Protein AF-A0A2V9PXG2-F1 (afdb_monomer_lite)

Foldseek 3Di:
DLVQFAPVCNVLSVLLVVLQVQLVVLVVVLVVLVVVQVVLCVPLPPHDPPSVVSNVVSVVSNVVSCCSNVVSLLVSLVSVLVCLCVVRGLAPNVCSCLRLNNQVVCLVVLCPDDPPRSVVCNVCVSVVSVVSVVVSVCVRCVCVVPVVVVVPD

Structure (mmCIF, N/CA/C/O backbone):
data_AF-A0A2V9PXG2-F1
#
_entry.id   AF-A0A2V9PXG2-F1
#
loop_
_atom_site.group_PDB
_atom_site.id
_atom_site.type_symbol
_atom_site.label_atom_id
_atom_site.label_alt_id
_atom_site.label_comp_id
_atom_site.label_asym_id
_atom_site.label_entity_id
_atom_site.label_seq_id
_atom_site.pdbx_PDB_ins_code
_atom_site.Cartn_x
_atom_site.Cartn_y
_atom_site.Cartn_z
_atom_site.occupancy
_atom_site.B_iso_or_equiv
_atom_site.auth_seq_id
_atom_site.auth_comp_id
_atom_site.auth_asym_id
_atom_site.auth_atom_id
_atom_site.pdbx_PDB_model_num
ATOM 1 N N . MET A 1 1 ? -13.326 0.526 8.243 1.00 71.94 1 MET A N 1
ATOM 2 C CA . MET A 1 1 ? -12.041 0.846 8.910 1.00 71.94 1 MET A CA 1
ATOM 3 C C . MET A 1 1 ? -12.134 1.983 9.928 1.00 71.94 1 MET A C 1
ATOM 5 O O . MET A 1 1 ? -12.088 1.670 11.105 1.00 71.94 1 MET A O 1
ATOM 9 N N . TYR A 1 2 ? -12.270 3.268 9.560 1.00 80.56 2 TYR A N 1
ATOM 10 C CA . TYR A 1 2 ? -12.174 4.356 10.563 1.00 80.56 2 TYR A CA 1
ATOM 11 C C . TYR A 1 2 ? -13.271 4.308 11.640 1.00 80.56 2 TYR A C 1
ATOM 13 O O . TYR A 1 2 ? -13.003 4.585 12.802 1.00 80.56 2 TYR A O 1
ATOM 21 N N . ARG A 1 3 ? -14.491 3.890 11.270 1.00 85.69 3 ARG A N 1
ATOM 22 C CA . ARG A 1 3 ? -15.601 3.680 12.217 1.00 85.69 3 ARG A CA 1
ATOM 23 C C . ARG A 1 3 ? -15.338 2.557 13.221 1.00 85.69 3 ARG A C 1
ATOM 25 O O . ARG A 1 3 ? -15.965 2.535 14.268 1.00 85.69 3 ARG A O 1
ATOM 32 N N . ASN A 1 4 ? -14.397 1.662 12.913 1.00 88.06 4 ASN A N 1
ATOM 33 C CA . ASN A 1 4 ? -13.992 0.588 13.813 1.00 88.06 4 ASN A CA 1
ATOM 34 C C . ASN A 1 4 ? -12.937 1.055 14.835 1.00 88.06 4 ASN A C 1
ATOM 36 O O . ASN A 1 4 ? -12.496 0.255 15.652 1.00 88.06 4 ASN A O 1
ATOM 40 N N . VAL A 1 5 ? -12.512 2.324 14.811 1.00 91.19 5 VAL A N 1
ATOM 41 C CA . VAL A 1 5 ? -11.643 2.920 15.838 1.00 91.19 5 VAL A CA 1
ATOM 42 C C . VAL A 1 5 ? -12.510 3.431 16.988 1.00 91.19 5 VAL A C 1
ATOM 44 O O . VAL A 1 5 ? -13.555 4.040 16.758 1.00 91.19 5 VAL A O 1
ATOM 47 N N . ARG A 1 6 ? -12.083 3.201 18.236 1.00 90.62 6 ARG A N 1
ATOM 48 C CA . ARG A 1 6 ? -12.826 3.673 19.413 1.00 90.62 6 ARG A CA 1
ATOM 49 C C . ARG A 1 6 ? -12.935 5.210 19.410 1.00 90.62 6 ARG A C 1
ATOM 51 O O . ARG A 1 6 ? -11.971 5.871 19.014 1.00 90.62 6 ARG A O 1
ATOM 58 N N . PRO A 1 7 ? -14.035 5.801 19.920 1.00 89.69 7 PRO A N 1
ATOM 59 C CA . PRO A 1 7 ? -14.271 7.250 19.869 1.00 89.69 7 PRO A CA 1
ATOM 60 C C . PRO A 1 7 ? -13.128 8.107 20.430 1.00 89.69 7 PRO A C 1
ATOM 62 O O . PRO A 1 7 ? -12.791 9.137 19.851 1.00 89.69 7 PRO A O 1
ATOM 65 N N . SER A 1 8 ? -12.463 7.643 21.494 1.00 92.81 8 SER A N 1
ATOM 66 C CA . SER A 1 8 ? -11.320 8.325 22.122 1.00 92.81 8 SER A CA 1
ATOM 67 C C . SER A 1 8 ? -10.107 8.511 21.198 1.00 92.81 8 SER A C 1
ATOM 69 O O . SER A 1 8 ? -9.223 9.298 21.511 1.00 92.81 8 SER A O 1
ATOM 71 N N . TYR A 1 9 ? -10.047 7.802 20.064 1.00 93.19 9 TYR A N 1
ATOM 72 C CA . TYR A 1 9 ? -8.934 7.834 19.107 1.00 93.19 9 TYR A CA 1
ATOM 73 C C . TYR A 1 9 ? -9.385 8.256 17.701 1.00 93.19 9 TYR A C 1
ATOM 75 O O . TYR A 1 9 ? -8.725 7.946 16.708 1.00 93.19 9 TYR A O 1
ATOM 83 N N . ILE A 1 10 ? -10.504 8.981 17.590 1.00 92.12 10 ILE A N 1
ATOM 84 C CA . ILE A 1 10 ? -11.105 9.344 16.298 1.00 92.12 10 ILE A CA 1
ATOM 85 C C . ILE A 1 10 ? -10.178 10.175 15.400 1.00 92.12 10 ILE A C 1
ATOM 87 O O . ILE A 1 10 ? -10.233 10.032 14.181 1.00 92.12 10 ILE A O 1
ATOM 91 N N . VAL A 1 11 ? -9.293 10.998 15.974 1.00 95.44 11 VAL A N 1
ATOM 92 C CA . VAL A 1 11 ? -8.299 11.775 15.210 1.00 95.44 11 VAL A CA 1
ATOM 93 C C . VAL A 1 11 ? -7.341 10.839 14.469 1.00 95.44 11 VAL A C 1
ATOM 95 O O . VAL A 1 11 ? -7.141 11.000 13.267 1.00 95.44 11 VAL A O 1
ATOM 98 N N . LEU A 1 12 ? -6.839 9.799 15.144 1.00 95.69 12 LEU A N 1
ATOM 99 C CA . LEU A 1 12 ? -6.008 8.766 14.517 1.00 95.69 12 LEU A CA 1
ATOM 100 C C . LEU A 1 12 ? -6.801 7.979 13.466 1.00 95.69 12 LEU A C 1
ATOM 102 O O . LEU A 1 12 ? -6.279 7.684 12.396 1.00 95.69 12 LEU A O 1
ATOM 106 N N . GLY A 1 13 ? -8.081 7.698 13.728 1.00 94.00 13 GLY A N 1
ATOM 107 C CA . GLY A 1 13 ? -8.970 7.070 12.748 1.00 94.00 13 GLY A CA 1
ATOM 108 C C . GLY A 1 13 ? -9.166 7.907 11.477 1.00 94.00 13 GLY A C 1
ATOM 109 O O . GLY A 1 13 ? -9.159 7.356 10.377 1.00 94.00 13 GLY A O 1
ATOM 110 N N . ARG A 1 14 ? -9.300 9.233 11.606 1.00 95.25 14 ARG A N 1
ATOM 111 C CA . ARG A 1 14 ? -9.408 10.170 10.473 1.00 95.25 14 ARG A CA 1
ATOM 112 C C . ARG A 1 14 ? -8.099 10.289 9.700 1.00 95.25 14 ARG A C 1
ATOM 114 O O . ARG A 1 14 ? -8.133 10.256 8.475 1.00 95.25 14 ARG A O 1
ATOM 121 N N . LEU A 1 15 ? -6.966 10.368 10.398 1.00 96.69 15 LEU A N 1
ATOM 122 C CA . LEU A 1 15 ? -5.643 10.354 9.774 1.00 96.69 15 LEU A CA 1
ATOM 123 C C . LEU A 1 15 ? -5.438 9.072 8.958 1.00 96.69 15 LEU A C 1
ATOM 125 O O . LEU A 1 15 ? -5.097 9.138 7.782 1.00 96.69 15 LEU A O 1
ATOM 129 N N . MET A 1 16 ? -5.725 7.911 9.554 1.00 95.94 16 MET A N 1
ATOM 130 C CA . MET A 1 16 ? -5.665 6.615 8.872 1.00 95.94 16 MET A CA 1
ATOM 131 C C . MET A 1 16 ? -6.553 6.588 7.621 1.00 95.94 16 MET A C 1
ATOM 133 O O . MET A 1 16 ? -6.134 6.096 6.577 1.00 95.94 16 MET A O 1
ATOM 137 N N . PHE A 1 17 ? -7.773 7.131 7.707 1.00 95.19 17 PHE A N 1
ATOM 138 C CA . PHE A 1 17 ? -8.673 7.239 6.559 1.00 95.19 17 PHE A CA 1
ATOM 139 C C . PHE A 1 17 ? -8.094 8.121 5.449 1.00 95.19 17 PHE A C 1
ATOM 141 O O . PHE A 1 17 ? -8.093 7.701 4.297 1.00 95.19 17 PHE A O 1
ATOM 148 N N . ALA A 1 18 ? -7.579 9.305 5.789 1.00 96.75 18 ALA A N 1
ATOM 149 C CA . ALA A 1 18 ? -6.976 10.211 4.817 1.00 96.75 18 ALA A CA 1
ATOM 150 C C . ALA A 1 18 ? -5.776 9.561 4.111 1.00 96.75 18 ALA A C 1
ATOM 152 O O . ALA A 1 18 ? -5.690 9.605 2.888 1.00 96.75 18 ALA A O 1
ATOM 153 N N . LEU A 1 19 ? -4.900 8.883 4.856 1.00 96.88 19 LEU A N 1
ATOM 154 C CA . LEU A 1 19 ? -3.746 8.181 4.291 1.00 96.88 19 LEU A CA 1
ATOM 155 C C . LEU A 1 19 ? -4.160 7.046 3.338 1.00 96.88 19 LEU A C 1
ATOM 157 O O . LEU A 1 19 ? -3.617 6.941 2.240 1.00 96.88 19 LEU A O 1
ATOM 161 N N . PHE A 1 20 ? -5.159 6.233 3.706 1.00 95.25 20 PHE A N 1
ATOM 162 C CA . PHE A 1 20 ? -5.693 5.215 2.795 1.00 95.25 20 PHE A CA 1
ATOM 163 C C . PHE A 1 20 ? -6.418 5.818 1.584 1.00 95.25 20 PHE A C 1
ATOM 165 O O . PHE A 1 20 ? -6.372 5.236 0.504 1.00 95.25 20 PHE A O 1
ATOM 172 N N . ALA A 1 21 ? -7.059 6.979 1.723 1.00 95.12 21 ALA A N 1
ATOM 173 C CA . ALA A 1 21 ? -7.658 7.677 0.589 1.00 95.12 21 ALA A CA 1
ATOM 174 C C . ALA A 1 21 ? -6.583 8.154 -0.402 1.00 95.12 21 ALA A C 1
ATOM 176 O O . ALA A 1 21 ? -6.734 7.946 -1.604 1.00 95.12 21 ALA A O 1
ATOM 177 N N . VAL A 1 22 ? -5.468 8.706 0.093 1.00 95.19 22 VAL A N 1
ATOM 178 C CA . VAL A 1 22 ? -4.313 9.070 -0.746 1.00 95.19 22 VAL A CA 1
ATOM 179 C C . VAL A 1 22 ? -3.748 7.840 -1.459 1.00 95.19 22 VAL A C 1
ATOM 181 O O . VAL A 1 22 ? -3.521 7.905 -2.666 1.00 95.19 22 VAL A O 1
ATOM 184 N N . LEU A 1 23 ? -3.604 6.706 -0.758 1.00 94.62 23 LEU A N 1
ATOM 185 C CA . LEU A 1 23 ? -3.216 5.433 -1.378 1.00 94.62 23 LEU A CA 1
ATOM 186 C C . LEU A 1 23 ? -4.141 5.075 -2.548 1.00 94.62 23 LEU A C 1
ATOM 188 O O . LEU A 1 23 ? -3.644 4.711 -3.607 1.00 94.62 23 LEU A O 1
ATOM 192 N N . MET A 1 24 ? -5.462 5.174 -2.383 1.00 91.81 24 MET A N 1
ATOM 193 C CA . MET A 1 24 ? -6.409 4.813 -3.445 1.00 91.81 24 MET A CA 1
ATOM 194 C C . MET A 1 24 ? -6.312 5.752 -4.653 1.00 91.81 24 MET A C 1
ATOM 196 O O . MET A 1 24 ? -6.318 5.290 -5.794 1.00 91.81 24 MET A O 1
ATOM 200 N N . VAL A 1 25 ? -6.163 7.060 -4.420 1.00 93.06 25 VAL A N 1
ATOM 201 C CA . VAL A 1 25 ? -6.017 8.049 -5.499 1.00 93.06 25 VAL A CA 1
ATOM 202 C C . VAL A 1 25 ? -4.708 7.835 -6.259 1.00 93.06 25 VAL A C 1
ATOM 204 O O . VAL A 1 25 ? -4.732 7.651 -7.472 1.00 93.06 25 VAL A O 1
ATOM 207 N N . ALA A 1 26 ? -3.566 7.789 -5.574 1.00 91.69 26 ALA A N 1
ATOM 208 C CA . ALA A 1 26 ? -2.273 7.590 -6.230 1.00 91.69 26 A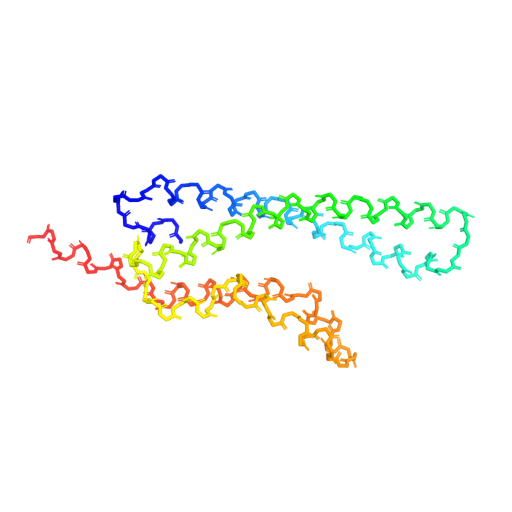LA A CA 1
ATOM 209 C C . ALA A 1 26 ? -2.125 6.174 -6.817 1.00 91.69 26 ALA A C 1
ATOM 211 O O . ALA A 1 26 ? -1.558 5.997 -7.894 1.00 91.69 26 ALA A O 1
ATOM 212 N N . GLY A 1 27 ? -2.704 5.164 -6.165 1.00 89.44 27 GLY A N 1
ATOM 213 C CA . GLY A 1 27 ? -2.759 3.791 -6.663 1.00 89.44 27 GLY A CA 1
ATOM 214 C C . GLY A 1 27 ? -3.504 3.676 -7.994 1.00 89.44 27 GLY A C 1
ATOM 215 O O . GLY A 1 27 ? -3.093 2.905 -8.860 1.00 89.44 27 GLY A O 1
ATOM 216 N N . SER A 1 28 ? -4.537 4.495 -8.220 1.00 89.62 28 SER A N 1
ATOM 217 C CA . SER A 1 28 ? -5.217 4.551 -9.520 1.00 89.62 28 SER A CA 1
ATOM 218 C C . SER A 1 28 ? -4.284 5.011 -10.650 1.00 89.62 28 SER A C 1
ATOM 220 O O . SER A 1 28 ? -4.320 4.442 -11.739 1.00 89.62 28 SER A O 1
ATOM 222 N N . ALA A 1 29 ? -3.366 5.946 -10.373 1.00 91.88 29 ALA A N 1
ATOM 223 C CA . ALA A 1 29 ? -2.349 6.379 -11.333 1.00 91.88 29 ALA A CA 1
ATOM 224 C C . ALA A 1 29 ? -1.328 5.267 -11.640 1.00 91.88 29 ALA A C 1
ATOM 226 O O . ALA A 1 29 ? -0.885 5.117 -12.775 1.00 91.88 29 ALA A O 1
ATOM 227 N N . VAL A 1 30 ? -0.983 4.427 -10.659 1.00 91.12 30 VAL A N 1
ATOM 228 C CA . VAL A 1 30 ? -0.148 3.235 -10.906 1.00 91.12 30 VAL A CA 1
ATOM 229 C C . VAL A 1 30 ? -0.857 2.261 -11.852 1.00 91.12 30 VAL A C 1
ATOM 231 O O . VAL A 1 30 ? -0.236 1.711 -12.762 1.00 91.12 30 VAL A O 1
ATOM 234 N N . HIS A 1 31 ? -2.167 2.073 -11.678 1.00 90.06 31 HIS A N 1
ATOM 235 C CA . HIS A 1 31 ? -2.966 1.213 -12.549 1.00 90.06 31 HIS A CA 1
ATOM 236 C C . HIS A 1 31 ? -3.071 1.736 -13.987 1.00 90.06 31 HIS A C 1
ATOM 238 O O . HIS A 1 31 ? -3.047 0.930 -14.916 1.00 90.06 31 HIS A O 1
ATOM 244 N N . THR A 1 32 ? -3.127 3.052 -14.201 1.00 90.06 32 THR A N 1
ATOM 245 C CA . THR A 1 32 ? -3.106 3.618 -15.561 1.00 90.06 32 THR A CA 1
ATOM 246 C C . THR A 1 32 ? -1.725 3.498 -16.212 1.00 90.06 32 THR A C 1
ATOM 248 O O . THR A 1 32 ? -1.627 3.179 -17.397 1.00 90.06 32 THR A O 1
ATOM 251 N N . LEU A 1 33 ? -0.646 3.668 -15.440 1.00 91.38 33 LEU A N 1
ATOM 252 C CA . LEU A 1 33 ? 0.737 3.531 -15.920 1.00 91.38 33 LEU A CA 1
ATOM 253 C C . LEU A 1 33 ? 1.147 2.080 -16.222 1.00 91.38 33 LEU A C 1
ATOM 255 O O . LEU A 1 33 ? 2.126 1.857 -16.936 1.00 91.38 33 LEU A O 1
ATOM 259 N N . TRP A 1 34 ? 0.411 1.089 -15.710 1.00 88.62 34 TRP A N 1
ATOM 260 C CA . TRP A 1 34 ? 0.727 -0.338 -15.845 1.00 88.62 34 TRP A CA 1
ATOM 261 C C . TRP A 1 34 ? 0.859 -0.779 -17.303 1.00 88.62 34 TRP A C 1
ATOM 263 O O . TRP A 1 34 ? 1.857 -1.396 -17.678 1.00 88.62 34 TRP A O 1
ATOM 273 N N . THR A 1 35 ? -0.100 -0.400 -18.150 1.00 90.62 35 THR A N 1
ATOM 274 C CA . THR A 1 35 ? -0.086 -0.749 -19.577 1.00 90.62 35 THR A CA 1
ATOM 275 C C . THR A 1 35 ? 1.072 -0.076 -20.306 1.00 90.62 35 THR A C 1
ATOM 277 O O . THR A 1 35 ? 1.795 -0.740 -21.048 1.00 90.62 35 THR A O 1
ATOM 280 N N . ALA A 1 36 ? 1.298 1.220 -20.060 1.00 91.75 36 ALA A N 1
ATOM 281 C CA . ALA A 1 36 ? 2.400 1.962 -20.671 1.00 91.75 36 ALA A CA 1
ATOM 282 C C . ALA A 1 36 ? 3.759 1.340 -20.313 1.00 91.75 36 ALA A C 1
ATOM 284 O O . ALA A 1 36 ? 4.598 1.122 -21.185 1.00 91.75 36 ALA A O 1
ATOM 285 N N . ARG A 1 37 ? 3.943 0.961 -19.043 1.00 91.56 37 ARG A N 1
ATOM 286 C CA . ARG A 1 37 ? 5.142 0.265 -18.567 1.00 91.56 37 ARG A CA 1
ATOM 287 C C . ARG A 1 37 ? 5.311 -1.116 -19.189 1.00 91.56 37 ARG A C 1
ATOM 289 O O . ARG A 1 37 ? 6.412 -1.442 -19.624 1.00 91.56 37 ARG A O 1
ATOM 296 N N . GLY A 1 38 ? 4.244 -1.908 -19.261 1.00 91.06 38 GLY A N 1
ATOM 297 C CA . GLY A 1 38 ? 4.279 -3.233 -19.879 1.00 91.06 38 GLY A CA 1
ATOM 298 C C . GLY A 1 38 ? 4.666 -3.180 -21.358 1.00 91.06 38 GLY A C 1
ATOM 299 O O . GLY A 1 38 ? 5.524 -3.944 -21.796 1.00 91.06 38 GLY A O 1
ATOM 300 N N . LEU A 1 39 ? 4.089 -2.242 -22.116 1.00 93.25 39 LEU A N 1
ATOM 301 C CA . LEU A 1 39 ? 4.413 -2.040 -23.530 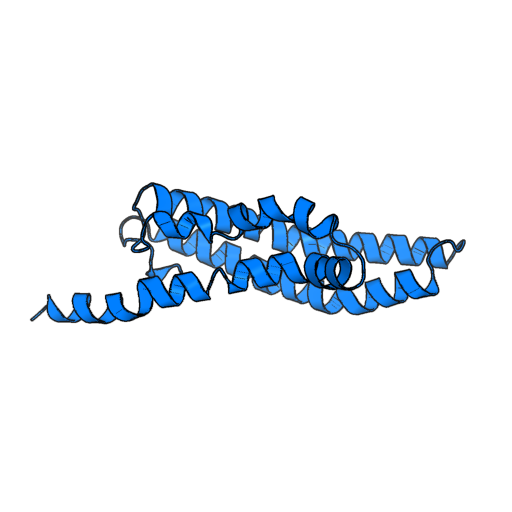1.00 93.25 39 LEU A CA 1
ATOM 302 C C . LEU A 1 39 ? 5.847 -1.533 -23.716 1.00 93.25 39 LEU A C 1
ATOM 304 O O . LEU A 1 39 ? 6.574 -2.087 -24.538 1.00 93.25 39 LEU A O 1
ATOM 308 N N . ALA A 1 40 ? 6.281 -0.547 -22.925 1.00 94.56 40 ALA A N 1
ATOM 309 C CA . ALA A 1 40 ? 7.648 -0.038 -22.996 1.00 94.56 40 ALA A CA 1
ATOM 310 C C . ALA A 1 40 ? 8.669 -1.154 -22.723 1.00 94.56 40 ALA A C 1
ATOM 312 O O . ALA A 1 40 ? 9.599 -1.339 -23.498 1.00 94.56 40 ALA A O 1
ATOM 313 N N . ILE A 1 41 ? 8.467 -1.979 -21.690 1.00 92.75 41 ILE A N 1
ATOM 314 C CA . ILE A 1 41 ? 9.352 -3.124 -21.422 1.00 92.75 41 ILE A CA 1
ATOM 315 C C . ILE A 1 41 ? 9.314 -4.125 -22.583 1.00 92.75 41 ILE A C 1
ATOM 317 O O . ILE A 1 41 ? 10.363 -4.551 -23.054 1.00 92.75 41 ILE A O 1
ATOM 321 N N . LYS A 1 42 ? 8.128 -4.481 -23.086 1.00 93.75 42 LYS A N 1
ATOM 322 C CA . LYS A 1 42 ? 7.988 -5.472 -24.162 1.00 93.75 42 LYS A CA 1
ATOM 323 C C . LYS A 1 42 ? 8.726 -5.074 -25.444 1.00 93.75 42 LYS A C 1
ATOM 325 O O . LYS A 1 42 ? 9.295 -5.945 -26.095 1.00 93.75 42 LYS A O 1
ATOM 330 N N . TYR A 1 43 ? 8.679 -3.797 -25.820 1.00 94.62 43 TYR A N 1
ATOM 331 C CA . TYR A 1 43 ? 9.176 -3.335 -27.119 1.00 94.62 43 TYR A CA 1
ATOM 332 C C . TYR A 1 43 ? 10.529 -2.627 -27.067 1.00 94.62 43 TYR A C 1
ATOM 334 O O . TYR A 1 43 ? 11.176 -2.549 -28.103 1.00 94.62 43 TYR A O 1
ATOM 342 N N . CYS A 1 44 ? 10.967 -2.131 -25.908 1.00 94.94 44 CYS A N 1
ATOM 343 C CA . CYS A 1 44 ? 12.162 -1.287 -25.794 1.00 94.94 44 CYS A CA 1
ATOM 344 C C . CYS A 1 44 ? 13.279 -1.913 -24.943 1.00 94.94 44 CYS A C 1
ATOM 346 O O . CYS A 1 44 ? 14.378 -1.362 -24.884 1.00 94.94 44 CYS A O 1
ATOM 348 N N . TYR A 1 45 ? 13.032 -3.041 -24.265 1.00 93.44 45 TYR A N 1
ATOM 349 C CA . TYR A 1 45 ? 14.034 -3.660 -23.392 1.00 93.44 45 TYR A CA 1
ATOM 350 C C . TYR A 1 4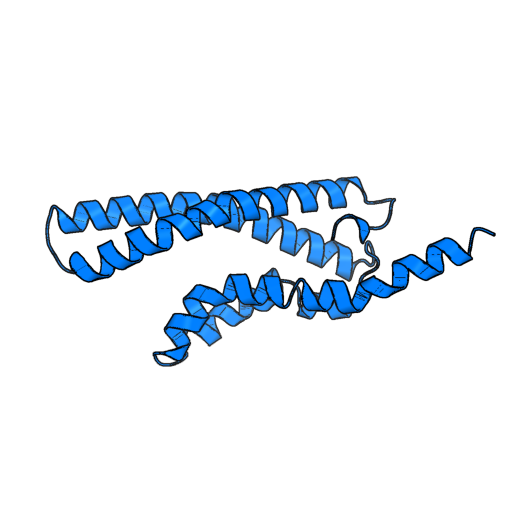5 ? 15.282 -4.104 -24.168 1.00 93.44 45 TYR A C 1
ATOM 352 O O . TYR A 1 45 ? 15.185 -4.781 -25.189 1.00 93.44 45 TYR A O 1
ATOM 360 N N . GLY A 1 46 ? 16.459 -3.719 -23.665 1.00 93.12 46 GLY A N 1
ATOM 361 C CA . GLY A 1 46 ? 17.757 -4.050 -24.264 1.00 93.12 46 GLY A CA 1
ATOM 362 C C . GLY A 1 46 ? 18.125 -3.244 -25.515 1.00 93.12 46 GLY A C 1
ATOM 363 O O . GLY A 1 46 ? 19.167 -3.508 -26.107 1.00 93.12 46 GLY A O 1
ATOM 364 N N . GLN A 1 47 ? 17.304 -2.272 -25.922 1.00 94.06 47 GLN A N 1
ATOM 365 C CA . GLN A 1 47 ? 17.580 -1.415 -27.076 1.00 94.06 47 GLN A CA 1
ATOM 366 C C . GLN A 1 47 ? 18.264 -0.102 -26.668 1.00 94.06 47 GLN A C 1
ATOM 368 O O . GLN A 1 47 ? 18.131 0.360 -25.534 1.00 94.06 47 GLN A O 1
ATOM 373 N N . SER A 1 48 ? 18.995 0.507 -27.606 1.00 94.06 48 SER A N 1
ATOM 374 C CA . SER A 1 48 ? 19.647 1.813 -27.441 1.00 94.06 48 SER A CA 1
ATOM 375 C C . SER A 1 48 ? 18.648 2.978 -27.539 1.00 94.06 48 SER A C 1
ATOM 377 O O . SER A 1 48 ? 17.439 2.780 -27.679 1.00 94.06 48 SER A O 1
ATOM 379 N N . ALA A 1 49 ? 19.130 4.219 -27.437 1.00 91.31 49 ALA A N 1
ATO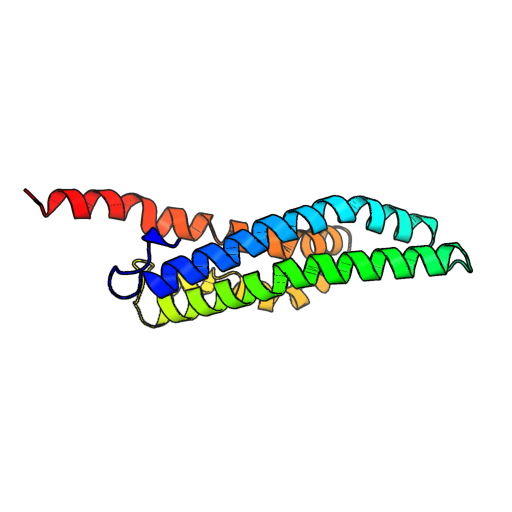M 380 C CA . ALA A 1 49 ? 18.293 5.405 -27.617 1.00 91.31 49 ALA A CA 1
ATOM 381 C C . ALA A 1 49 ? 17.546 5.371 -28.973 1.00 91.31 49 ALA A C 1
ATOM 383 O O . ALA A 1 49 ? 18.136 4.953 -29.976 1.00 91.31 49 ALA A O 1
ATOM 384 N N . PRO A 1 50 ? 16.259 5.777 -29.024 1.00 91.94 50 PRO A N 1
ATOM 385 C CA . PRO A 1 50 ? 15.487 6.463 -27.972 1.00 91.94 50 PRO A CA 1
ATOM 386 C C . PRO A 1 50 ? 14.747 5.523 -26.996 1.00 91.94 50 PRO A C 1
ATOM 388 O O . PRO A 1 50 ? 14.060 5.976 -26.082 1.00 91.94 50 PRO A O 1
ATOM 391 N N . CYS A 1 51 ? 14.855 4.204 -27.180 1.00 95.00 51 CYS A N 1
ATOM 392 C CA . CYS A 1 51 ? 14.146 3.211 -26.368 1.00 95.00 51 CYS A CA 1
ATOM 393 C C . CYS A 1 51 ? 14.605 3.207 -24.901 1.00 95.00 51 CYS A C 1
ATOM 395 O O . CYS A 1 51 ? 13.776 3.077 -23.997 1.00 95.00 51 CYS A O 1
ATOM 397 N N . ALA A 1 52 ? 15.907 3.386 -24.665 1.00 94.38 52 ALA A N 1
ATOM 398 C CA . ALA A 1 52 ? 16.466 3.507 -23.320 1.00 94.38 52 ALA A CA 1
ATOM 399 C C . ALA A 1 52 ? 15.887 4.717 -22.557 1.00 94.38 52 ALA A C 1
ATOM 401 O O . ALA A 1 52 ? 15.450 4.564 -21.414 1.00 94.38 52 ALA A O 1
ATOM 402 N N . ASP A 1 53 ? 15.787 5.875 -23.217 1.00 95.75 53 ASP A N 1
ATOM 403 C CA . ASP A 1 53 ? 15.268 7.115 -22.623 1.00 95.75 53 ASP A CA 1
ATOM 404 C C . ASP A 1 53 ? 13.778 6.989 -22.269 1.00 95.75 53 ASP A C 1
ATOM 406 O O . ASP A 1 53 ? 13.331 7.414 -21.201 1.00 95.75 53 ASP A O 1
ATOM 410 N N . LEU A 1 54 ? 12.994 6.334 -23.137 1.00 94.94 54 LEU A N 1
ATOM 411 C CA . LEU A 1 54 ? 11.585 6.038 -22.870 1.00 94.94 54 LEU A CA 1
ATOM 412 C C . LEU A 1 54 ? 11.420 5.141 -21.634 1.00 94.94 54 LEU A C 1
ATOM 414 O O . LEU A 1 54 ? 10.568 5.409 -20.784 1.00 94.94 54 LEU A O 1
ATOM 418 N N . LEU A 1 55 ? 12.225 4.080 -21.518 1.00 95.88 55 LEU A N 1
ATOM 419 C CA . LEU A 1 55 ? 12.193 3.185 -20.359 1.00 95.88 55 LEU A CA 1
ATOM 420 C C . LEU A 1 55 ? 12.537 3.917 -19.060 1.00 95.88 55 LEU A C 1
ATOM 422 O O . LEU A 1 55 ? 11.892 3.673 -18.035 1.00 95.88 55 LEU A O 1
ATOM 426 N N . GLU A 1 56 ? 13.518 4.816 -19.098 1.00 95.25 56 GLU A N 1
ATOM 427 C CA . GLU A 1 56 ? 13.887 5.640 -17.950 1.00 95.25 56 GLU A CA 1
ATOM 428 C C . GLU A 1 56 ? 12.751 6.583 -17.543 1.00 95.25 56 GLU A C 1
ATOM 430 O O . GLU A 1 56 ? 12.351 6.595 -16.373 1.00 95.25 56 GLU A O 1
ATOM 435 N N . ALA A 1 57 ? 12.161 7.303 -18.501 1.00 95.12 57 ALA A N 1
ATOM 436 C CA . ALA A 1 57 ? 11.041 8.201 -18.242 1.00 95.12 57 ALA A CA 1
ATOM 437 C C . ALA A 1 57 ? 9.848 7.451 -17.628 1.00 95.12 57 ALA A C 1
ATOM 439 O O . ALA A 1 57 ? 9.323 7.847 -16.584 1.00 95.12 57 ALA A O 1
ATOM 440 N N . VAL A 1 58 ? 9.453 6.318 -18.217 1.00 95.38 58 VAL A N 1
ATOM 441 C CA . VAL A 1 58 ? 8.347 5.490 -17.714 1.00 95.38 58 VAL A CA 1
ATOM 442 C C . VAL A 1 58 ? 8.641 4.955 -16.311 1.00 95.38 58 VAL A C 1
ATOM 444 O O . VAL A 1 58 ? 7.760 4.973 -15.449 1.00 95.38 58 VAL A O 1
ATOM 447 N N . LYS A 1 59 ? 9.878 4.519 -16.040 1.00 93.81 59 LYS A N 1
ATOM 448 C CA . LYS A 1 59 ? 10.305 4.084 -14.702 1.00 93.81 59 LYS A CA 1
ATOM 449 C C . LYS A 1 59 ? 10.236 5.228 -13.687 1.00 93.81 59 LYS A C 1
ATOM 451 O O . LYS A 1 59 ? 9.814 4.998 -12.555 1.00 93.81 59 LYS A O 1
ATOM 456 N N . SER A 1 60 ? 10.615 6.443 -14.078 1.00 95.25 60 SER A N 1
ATOM 457 C CA . SER A 1 60 ? 10.553 7.630 -13.221 1.00 95.25 60 SER A CA 1
ATOM 458 C C . SER A 1 60 ? 9.110 7.974 -12.828 1.00 95.25 60 SER A C 1
ATOM 460 O O . SER A 1 60 ? 8.792 8.022 -11.637 1.00 95.25 60 SER A O 1
ATOM 462 N N . TYR A 1 61 ? 8.202 8.092 -13.807 1.00 93.44 61 TYR A N 1
ATOM 463 C CA . TYR A 1 61 ? 6.776 8.338 -13.549 1.00 93.44 61 TYR A CA 1
ATOM 464 C C . TYR A 1 61 ? 6.137 7.234 -12.708 1.00 93.44 61 TYR A C 1
ATOM 466 O O . TYR A 1 61 ? 5.377 7.517 -11.779 1.00 93.44 61 TYR A O 1
ATOM 474 N N . TRP A 1 62 ? 6.481 5.976 -12.996 1.00 93.31 62 TRP A N 1
ATOM 475 C CA . TRP A 1 62 ? 6.042 4.837 -12.200 1.00 93.31 62 TRP A CA 1
ATOM 476 C C . TRP A 1 62 ? 6.463 4.973 -10.738 1.00 93.31 62 TRP A C 1
ATOM 478 O O . TRP A 1 62 ? 5.625 4.850 -9.849 1.00 93.31 62 TRP A O 1
ATOM 488 N N . ASN A 1 63 ? 7.745 5.238 -10.478 1.00 93.75 63 ASN A N 1
ATOM 489 C CA . ASN A 1 63 ? 8.270 5.356 -9.120 1.00 93.75 63 ASN A CA 1
ATOM 490 C C . ASN A 1 63 ? 7.620 6.510 -8.358 1.00 93.75 63 ASN A C 1
ATOM 492 O O . ASN A 1 63 ? 7.308 6.356 -7.180 1.00 93.75 63 ASN A O 1
ATOM 496 N N . LEU A 1 64 ? 7.378 7.642 -9.022 1.00 94.25 64 LEU A N 1
ATOM 497 C CA . LEU A 1 64 ? 6.677 8.770 -8.418 1.00 94.25 64 LEU A CA 1
ATOM 498 C C . LEU A 1 64 ? 5.253 8.380 -7.996 1.00 94.25 64 LEU A C 1
ATOM 500 O O . LEU A 1 64 ? 4.904 8.523 -6.824 1.00 94.25 64 LEU A O 1
ATOM 504 N N . ALA A 1 65 ? 4.451 7.851 -8.925 1.00 93.00 65 ALA A N 1
ATOM 505 C CA . ALA A 1 65 ? 3.076 7.435 -8.645 1.00 93.00 65 ALA A CA 1
ATOM 506 C C . ALA A 1 65 ? 3.023 6.342 -7.567 1.00 93.00 65 ALA A C 1
ATOM 508 O O . ALA A 1 65 ? 2.219 6.412 -6.636 1.00 93.00 65 ALA A O 1
ATOM 509 N N . TYR A 1 66 ? 3.929 5.364 -7.656 1.00 92.19 66 TYR A N 1
ATOM 510 C CA . TYR A 1 66 ? 4.046 4.287 -6.685 1.00 92.19 66 TYR A CA 1
ATOM 511 C C . TYR A 1 66 ? 4.379 4.821 -5.295 1.00 92.19 66 TYR A C 1
ATOM 513 O O . TYR A 1 66 ? 3.678 4.489 -4.347 1.00 92.19 66 TYR A O 1
ATOM 521 N N . ASN A 1 67 ? 5.386 5.686 -5.151 1.00 94.00 67 ASN A N 1
ATOM 522 C CA . ASN A 1 67 ? 5.788 6.217 -3.847 1.00 94.00 67 ASN A CA 1
ATOM 523 C C . ASN A 1 67 ? 4.714 7.122 -3.230 1.00 94.00 67 ASN A C 1
ATOM 525 O O . ASN A 1 67 ? 4.482 7.044 -2.023 1.00 94.00 67 ASN A O 1
ATOM 529 N N . LEU A 1 68 ? 4.015 7.920 -4.047 1.00 94.31 68 LEU A N 1
ATOM 530 C CA . LEU A 1 68 ? 2.893 8.751 -3.595 1.00 94.31 68 LEU A CA 1
ATOM 531 C C . LEU A 1 68 ? 1.734 7.926 -3.020 1.00 94.31 68 LEU A C 1
ATOM 533 O O . LEU A 1 68 ? 1.046 8.404 -2.123 1.00 94.31 68 LEU A O 1
ATOM 537 N N . GLY A 1 69 ? 1.518 6.698 -3.501 1.00 93.50 69 GLY A N 1
ATOM 538 C CA . GLY A 1 69 ? 0.513 5.791 -2.942 1.00 93.50 69 GLY A CA 1
ATOM 539 C C . GLY A 1 69 ? 1.050 4.919 -1.810 1.00 93.50 69 GLY A C 1
ATOM 540 O O . GLY A 1 69 ? 0.454 4.839 -0.734 1.00 93.50 69 GLY A O 1
ATOM 541 N N . ALA A 1 70 ? 2.190 4.273 -2.042 1.00 92.06 70 ALA A N 1
ATOM 542 C CA . ALA A 1 70 ? 2.768 3.279 -1.152 1.00 92.06 70 ALA A CA 1
ATOM 543 C C . ALA A 1 70 ? 3.160 3.877 0.201 1.00 92.06 70 ALA A C 1
ATOM 545 O O . ALA A 1 70 ? 2.842 3.280 1.225 1.00 92.06 70 ALA A O 1
ATOM 546 N N . VAL A 1 71 ? 3.795 5.056 0.236 1.00 94.69 71 VAL A N 1
ATOM 547 C CA . VAL A 1 71 ? 4.242 5.664 1.502 1.00 94.69 71 VAL A CA 1
ATOM 548 C C . VAL A 1 71 ? 3.054 5.951 2.436 1.00 94.69 71 VAL A C 1
ATOM 550 O O . VAL A 1 71 ? 3.051 5.423 3.552 1.00 94.69 71 VAL A O 1
ATOM 553 N N . PRO A 1 72 ? 1.996 6.678 2.018 1.00 95.62 72 PRO A N 1
ATOM 554 C CA . PRO A 1 72 ? 0.789 6.834 2.832 1.00 95.62 72 PRO A CA 1
ATOM 555 C C . PRO A 1 72 ? 0.116 5.505 3.177 1.00 95.62 72 PRO A C 1
ATOM 557 O O . PRO A 1 72 ? -0.330 5.323 4.309 1.00 95.62 72 PRO A O 1
ATOM 560 N N . GLY A 1 73 ? 0.075 4.560 2.233 1.00 95.00 73 GLY A N 1
ATOM 561 C CA . GLY A 1 73 ? -0.511 3.238 2.445 1.00 95.00 73 GLY A CA 1
ATOM 562 C C . GLY A 1 73 ? 0.176 2.445 3.558 1.00 95.00 73 GLY A C 1
ATOM 563 O O . GLY A 1 73 ? -0.502 1.928 4.448 1.00 95.00 73 GLY A O 1
ATOM 564 N N . TYR A 1 74 ? 1.510 2.394 3.560 1.00 94.62 74 TYR A N 1
ATOM 565 C CA . TYR A 1 74 ? 2.290 1.737 4.611 1.00 94.62 74 TYR A CA 1
ATOM 566 C C . TYR A 1 74 ? 2.105 2.423 5.961 1.00 94.62 74 TYR A C 1
ATOM 568 O O . TYR A 1 74 ? 1.867 1.745 6.960 1.00 94.62 74 TYR A O 1
ATOM 576 N N . LEU A 1 75 ? 2.140 3.758 5.999 1.00 96.75 75 LEU A N 1
ATOM 577 C CA . LEU A 1 75 ? 1.892 4.516 7.227 1.00 96.75 75 LEU A CA 1
ATOM 578 C C . LEU A 1 75 ? 0.498 4.221 7.798 1.00 96.75 75 LEU A C 1
ATOM 580 O O . LEU A 1 75 ? 0.360 3.980 8.997 1.00 96.75 75 LEU A O 1
ATOM 584 N N . ALA A 1 76 ? -0.530 4.172 6.947 1.00 96.31 76 ALA A N 1
ATOM 585 C CA . ALA A 1 76 ? -1.888 3.829 7.354 1.00 96.31 76 ALA A CA 1
ATOM 586 C C . ALA A 1 76 ? -1.995 2.386 7.871 1.00 96.31 76 ALA A C 1
ATOM 588 O O . ALA A 1 76 ? -2.648 2.141 8.886 1.00 96.31 76 ALA A O 1
ATOM 589 N N . ALA A 1 77 ? -1.336 1.435 7.204 1.00 96.06 77 ALA A N 1
ATOM 590 C CA . ALA A 1 77 ? -1.330 0.028 7.591 1.00 96.06 77 ALA A CA 1
ATOM 591 C C . ALA A 1 77 ? -0.610 -0.204 8.931 1.00 96.06 77 ALA A C 1
ATOM 593 O O . ALA A 1 77 ? -1.129 -0.932 9.780 1.00 96.06 77 ALA A O 1
ATOM 594 N N . LEU A 1 78 ? 0.523 0.465 9.166 1.00 96.81 78 LEU A N 1
ATOM 595 C CA . LEU A 1 78 ? 1.245 0.438 10.443 1.00 96.81 78 LEU A CA 1
ATOM 596 C C . LEU A 1 78 ? 0.451 1.114 11.566 1.00 96.81 78 LEU A C 1
ATOM 598 O O . LEU A 1 78 ? 0.371 0.583 12.675 1.00 96.81 78 LEU A O 1
A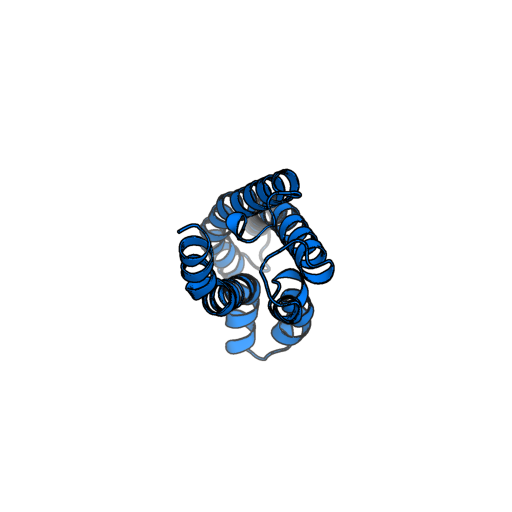TOM 602 N N . LEU A 1 79 ? -0.196 2.247 11.280 1.00 97.06 79 LEU A N 1
ATOM 603 C CA . LEU A 1 79 ? -1.085 2.907 12.235 1.00 97.06 79 LEU A CA 1
ATOM 604 C C . LEU A 1 79 ? -2.248 1.986 12.626 1.00 97.06 79 LEU A C 1
ATOM 606 O O . LEU A 1 79 ? -2.526 1.811 13.813 1.00 97.06 79 LEU A O 1
ATOM 610 N N . LEU A 1 80 ? -2.892 1.347 11.646 1.00 96.50 80 LEU A N 1
ATOM 611 C CA . LEU A 1 80 ? -3.939 0.359 11.889 1.00 96.50 80 LEU A CA 1
ATOM 612 C C . LEU A 1 80 ? -3.423 -0.813 12.732 1.00 96.50 80 LEU A C 1
ATOM 614 O O . LEU A 1 80 ? -4.086 -1.202 13.690 1.00 96.50 80 LEU A O 1
ATOM 618 N N . LEU A 1 81 ? -2.245 -1.352 12.403 1.00 96.62 81 LEU A N 1
ATOM 619 C CA . LEU A 1 81 ? -1.612 -2.447 13.138 1.00 96.62 81 LEU A CA 1
ATOM 620 C C . LEU A 1 81 ? -1.464 -2.093 14.623 1.00 96.62 81 LEU A C 1
ATOM 622 O O . LEU A 1 81 ? -1.941 -2.835 15.483 1.00 96.62 81 LEU A O 1
ATOM 626 N N . GLY A 1 82 ? -0.884 -0.927 14.923 1.00 96.50 82 GLY A N 1
ATOM 627 C CA . GLY A 1 82 ? -0.739 -0.437 16.292 1.00 96.50 82 GLY A CA 1
ATOM 628 C C . GLY A 1 82 ? -2.088 -0.263 16.994 1.00 96.50 82 GLY A C 1
ATOM 629 O O . GLY A 1 82 ? -2.277 -0.746 18.112 1.00 96.50 82 GLY A O 1
ATOM 630 N N . LEU A 1 83 ? -3.066 0.362 16.331 1.00 96.19 83 LEU A N 1
ATOM 631 C CA . LEU A 1 83 ? -4.402 0.554 16.902 1.00 96.19 83 LEU A CA 1
ATOM 632 C C . LEU A 1 83 ? -5.083 -0.782 17.254 1.00 96.19 83 LEU A C 1
ATOM 634 O O . LEU A 1 83 ? -5.758 -0.866 18.283 1.00 96.19 83 LEU A O 1
ATOM 638 N N . VAL A 1 84 ? -4.913 -1.829 16.442 1.00 96.38 84 VAL A N 1
ATOM 639 C CA . VAL A 1 84 ? -5.468 -3.162 16.726 1.00 96.38 84 VAL A CA 1
ATOM 640 C C . VAL A 1 84 ? -4.734 -3.835 17.889 1.00 96.38 84 VAL A C 1
ATOM 642 O O . VAL A 1 84 ? -5.390 -4.282 18.832 1.00 96.38 84 VAL A O 1
ATOM 645 N N . LEU A 1 85 ? -3.396 -3.857 17.883 1.00 96.69 85 LEU A N 1
ATOM 646 C CA . LEU A 1 85 ? -2.592 -4.485 18.943 1.00 96.69 85 LEU A CA 1
ATOM 647 C C . LEU A 1 85 ? -2.903 -3.898 20.326 1.00 96.69 85 LEU A C 1
ATOM 649 O O . LEU A 1 85 ? -3.148 -4.635 21.284 1.00 96.69 85 LEU A O 1
ATOM 653 N N . PHE A 1 86 ? -3.001 -2.570 20.414 1.00 96.19 86 PHE A N 1
ATOM 654 C CA . PHE A 1 86 ? -3.309 -1.866 21.661 1.00 96.19 86 PHE A CA 1
ATOM 655 C C . PHE A 1 86 ? -4.804 -1.856 22.026 1.00 96.19 86 PHE A C 1
ATOM 657 O O . PHE A 1 86 ? -5.195 -1.187 22.981 1.00 96.19 86 PHE A O 1
ATOM 664 N N . GLY A 1 87 ? -5.668 -2.567 21.289 1.00 93.62 87 GLY A N 1
ATOM 665 C CA . GLY A 1 87 ? -7.105 -2.651 21.587 1.00 93.62 87 GLY A CA 1
ATOM 666 C C . GLY A 1 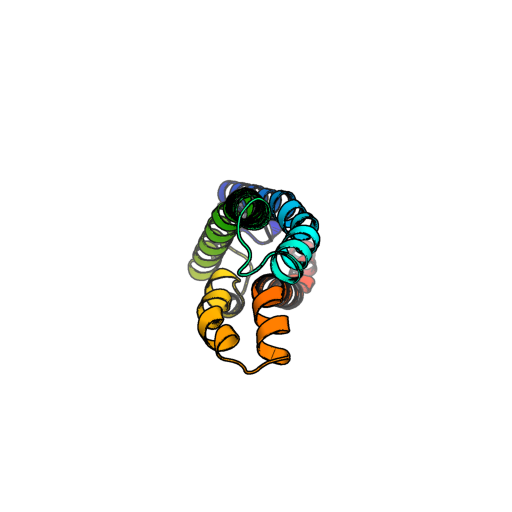87 ? -7.869 -1.334 21.394 1.00 93.62 87 GLY A C 1
ATOM 667 O O . GLY A 1 87 ? -8.945 -1.141 21.959 1.00 93.62 87 GLY A O 1
ATOM 668 N N . LYS A 1 88 ? -7.324 -0.414 20.591 1.00 94.25 88 LYS A N 1
ATOM 669 C CA . LYS A 1 88 ? -7.884 0.917 20.287 1.00 94.25 88 LYS A CA 1
ATOM 670 C C . LYS A 1 88 ? -8.944 0.859 19.177 1.00 94.25 88 LYS A C 1
ATOM 672 O O . LYS A 1 88 ? -9.507 1.887 18.799 1.00 94.25 88 LYS A O 1
ATOM 677 N N . THR A 1 89 ? -9.225 -0.336 18.664 1.00 94.19 89 THR A N 1
ATOM 678 C CA . THR A 1 89 ? -10.260 -0.625 17.667 1.00 94.19 89 THR A CA 1
ATOM 679 C C . THR A 1 89 ? -11.238 -1.675 18.194 1.00 94.19 89 THR A C 1
ATOM 681 O O . THR A 1 89 ? -11.004 -2.276 19.244 1.00 94.19 89 THR A O 1
ATOM 684 N N . TYR A 1 90 ? -12.328 -1.890 17.462 1.00 93.06 90 TYR A N 1
ATOM 685 C CA . TYR A 1 90 ? -13.263 -2.997 17.663 1.00 93.06 90 TYR A CA 1
ATOM 686 C C . TYR A 1 90 ? -12.820 -4.289 16.963 1.00 93.06 90 TYR A C 1
ATOM 688 O O . TYR A 1 90 ? -13.502 -5.303 17.078 1.00 93.06 90 TYR A O 1
ATOM 696 N N . TYR A 1 91 ? -11.694 -4.281 16.242 1.00 93.69 91 TYR A N 1
ATOM 697 C CA . TYR A 1 91 ? -11.189 -5.502 15.631 1.00 93.69 91 TYR A CA 1
ATOM 698 C C . TYR A 1 91 ? -10.646 -6.460 16.698 1.00 93.69 91 TYR A C 1
ATOM 700 O O . TYR A 1 91 ? -9.906 -6.031 17.593 1.00 93.69 91 TYR A O 1
ATOM 708 N N . PRO A 1 92 ? -10.923 -7.769 16.577 1.00 94.19 92 PRO A N 1
ATOM 709 C CA . PRO A 1 92 ? -10.194 -8.781 17.326 1.00 94.19 92 PRO A CA 1
ATOM 710 C C . PRO A 1 92 ? -8.687 -8.661 17.075 1.00 94.19 92 PRO A C 1
ATOM 712 O O . PRO A 1 92 ? -8.257 -8.436 15.941 1.00 94.19 92 PRO A O 1
ATOM 715 N N . ARG A 1 93 ? -7.862 -8.866 18.109 1.00 94.62 93 ARG A N 1
ATOM 716 C CA . ARG A 1 93 ? -6.399 -8.712 17.994 1.00 94.62 93 ARG A CA 1
ATOM 717 C C . ARG A 1 93 ? -5.768 -9.624 16.940 1.00 94.62 93 ARG A C 1
ATOM 719 O O . ARG A 1 93 ? -4.775 -9.231 16.350 1.00 94.62 93 ARG A O 1
ATOM 726 N N . TRP A 1 94 ? -6.342 -10.796 16.662 1.00 95.25 94 TRP A N 1
ATOM 727 C CA . TRP A 1 94 ? -5.813 -11.719 15.649 1.00 95.25 94 TRP A CA 1
ATOM 728 C C . TRP A 1 94 ? -5.863 -11.148 14.221 1.00 95.25 94 TRP A C 1
ATOM 730 O O . TRP A 1 94 ? -5.075 -11.557 13.372 1.00 95.25 94 TRP A O 1
ATOM 740 N N . THR A 1 95 ? -6.729 -10.159 13.954 1.00 95.44 95 THR A N 1
ATOM 741 C CA . THR A 1 95 ? -6.864 -9.533 12.623 1.00 95.44 95 THR A CA 1
ATOM 742 C C . THR A 1 95 ? -5.590 -8.839 12.140 1.00 95.44 95 THR A C 1
ATOM 744 O O . THR A 1 95 ? -5.453 -8.575 10.948 1.00 95.44 95 THR A O 1
ATOM 747 N N . VAL A 1 96 ? -4.620 -8.598 13.029 1.00 95.81 96 VAL A N 1
ATOM 748 C CA . VAL A 1 96 ? -3.286 -8.099 12.665 1.00 95.81 96 VAL A CA 1
ATOM 749 C C . VAL A 1 96 ? -2.564 -8.999 11.667 1.00 95.81 96 VAL A C 1
ATOM 751 O O . VAL A 1 96 ? -1.805 -8.487 10.855 1.00 95.81 96 VAL A O 1
ATOM 754 N N . LEU A 1 97 ? -2.838 -10.308 11.669 1.00 95.94 97 LEU A N 1
ATOM 755 C CA . LEU A 1 97 ? -2.263 -11.250 10.703 1.00 95.94 97 LEU A CA 1
ATOM 756 C C . LEU A 1 97 ? -2.738 -10.980 9.272 1.00 95.94 97 LEU A C 1
ATOM 758 O O . LEU A 1 97 ? -2.019 -11.251 8.319 1.00 95.94 97 LEU A O 1
ATOM 762 N N . ALA A 1 98 ? -3.935 -10.411 9.127 1.00 95.88 98 ALA A N 1
ATOM 763 C CA . ALA A 1 98 ? -4.481 -9.999 7.844 1.00 95.88 98 ALA A CA 1
ATOM 764 C C . ALA A 1 98 ? -4.095 -8.560 7.476 1.00 95.88 98 ALA A C 1
ATOM 766 O O . ALA A 1 98 ? -4.503 -8.081 6.425 1.00 95.88 98 ALA A O 1
ATOM 767 N N . ASN A 1 99 ? -3.352 -7.834 8.320 1.00 95.94 99 ASN A N 1
ATOM 768 C CA . ASN A 1 99 ? -2.965 -6.458 8.026 1.00 95.94 99 ASN A CA 1
ATOM 769 C C . ASN A 1 99 ? -2.097 -6.409 6.750 1.00 95.94 99 ASN A C 1
ATOM 771 O O . ASN A 1 99 ? -1.133 -7.172 6.660 1.00 95.94 99 ASN A O 1
ATOM 775 N N . PRO A 1 100 ? -2.362 -5.492 5.798 1.00 92.88 100 PRO A N 1
ATOM 776 C CA . PRO A 1 100 ? -1.589 -5.407 4.562 1.00 92.88 100 PRO A CA 1
ATOM 777 C C . PRO A 1 100 ? -0.078 -5.263 4.777 1.00 92.88 100 PRO A C 1
ATOM 779 O O . PRO A 1 100 ? 0.685 -5.872 4.041 1.00 92.88 100 PRO A O 1
ATOM 782 N N . ALA A 1 101 ? 0.376 -4.532 5.802 1.00 93.25 101 ALA A N 1
ATOM 783 C CA . ALA A 1 101 ? 1.805 -4.404 6.100 1.00 93.25 101 ALA A CA 1
ATOM 784 C C . ALA A 1 101 ? 2.441 -5.738 6.521 1.00 93.25 101 ALA A C 1
ATOM 786 O O . ALA A 1 101 ? 3.592 -5.989 6.185 1.00 93.25 101 ALA A O 1
ATOM 787 N N . ILE A 1 102 ? 1.692 -6.597 7.223 1.00 94.50 102 ILE A N 1
ATOM 788 C CA . ILE A 1 102 ? 2.152 -7.933 7.625 1.00 94.50 102 ILE A CA 1
ATOM 789 C C . ILE A 1 102 ? 2.140 -8.882 6.427 1.00 94.50 102 ILE A C 1
ATOM 791 O O . ILE A 1 102 ? 3.125 -9.572 6.187 1.00 94.50 102 ILE A O 1
ATOM 795 N N . LEU A 1 103 ? 1.061 -8.880 5.640 1.00 93.88 103 LEU A N 1
ATOM 796 C CA . LEU A 1 103 ? 0.953 -9.720 4.445 1.00 93.88 103 LEU A CA 1
ATOM 797 C C . LEU A 1 103 ? 2.037 -9.390 3.414 1.00 93.88 103 LEU A C 1
ATOM 799 O O . LEU A 1 103 ? 2.607 -10.298 2.816 1.00 93.88 103 LEU A O 1
ATOM 803 N N . LEU A 1 104 ? 2.387 -8.110 3.260 1.00 91.50 104 LEU A N 1
ATOM 804 C CA . LEU A 1 104 ? 3.441 -7.668 2.348 1.00 91.50 104 LEU A CA 1
ATOM 805 C C . LEU A 1 104 ? 4.838 -8.181 2.721 1.00 91.50 104 LEU A C 1
ATOM 807 O O . LEU A 1 104 ? 5.682 -8.266 1.836 1.00 91.50 104 LEU A O 1
ATOM 811 N N . LEU A 1 105 ? 5.081 -8.620 3.962 1.00 92.25 105 LEU A N 1
ATOM 812 C CA . LEU A 1 105 ? 6.335 -9.300 4.325 1.00 92.25 105 LEU A CA 1
ATOM 813 C C . LEU A 1 105 ? 6.514 -10.639 3.593 1.00 92.25 105 LEU A C 1
ATOM 815 O O . LEU A 1 105 ? 7.628 -11.148 3.500 1.00 92.25 105 LEU A O 1
ATOM 819 N N . LEU A 1 106 ? 5.428 -11.206 3.059 1.00 90.25 106 LEU A N 1
ATOM 820 C CA . LEU A 1 106 ? 5.446 -12.433 2.268 1.00 90.25 106 LEU A CA 1
ATOM 821 C C . LEU A 1 106 ? 5.734 -12.176 0.781 1.00 90.25 106 LEU A C 1
ATOM 823 O O . LEU A 1 106 ? 5.894 -13.139 0.032 1.00 90.25 106 LEU A O 1
ATOM 827 N N . SER A 1 107 ? 5.842 -10.917 0.336 1.00 88.50 107 SER A N 1
ATOM 828 C CA . SER A 1 107 ? 6.129 -10.603 -1.070 1.00 88.50 107 SER A CA 1
ATOM 829 C C . SER A 1 107 ? 7.402 -11.274 -1.610 1.00 88.50 107 SER A C 1
ATOM 831 O O . SER A 1 107 ? 7.328 -11.838 -2.702 1.00 88.50 107 SER A O 1
ATOM 833 N N . PRO A 1 108 ? 8.524 -11.397 -0.859 1.00 87.94 108 PRO A N 1
ATOM 834 C CA . PRO A 1 108 ? 9.720 -12.055 -1.385 1.00 87.94 108 PRO A CA 1
ATOM 835 C C . PRO A 1 108 ? 9.538 -13.563 -1.591 1.00 87.94 108 PRO A C 1
ATOM 837 O O . PRO A 1 108 ? 10.339 -14.199 -2.271 1.00 87.94 108 PRO A O 1
ATOM 840 N N . LEU A 1 109 ? 8.537 -14.181 -0.954 1.00 87.38 109 LEU A N 1
ATOM 841 C CA . LEU A 1 109 ? 8.200 -15.584 -1.198 1.00 87.38 109 LEU A CA 1
ATOM 842 C C . LEU A 1 109 ? 7.417 -15.714 -2.506 1.00 87.38 109 LEU A C 1
ATOM 844 O O . LEU A 1 109 ? 7.653 -16.649 -3.265 1.00 87.38 109 LEU A O 1
ATOM 848 N N . VAL A 1 110 ? 6.535 -14.753 -2.784 1.00 86.06 110 VAL A N 1
ATOM 849 C CA . VAL A 1 110 ? 5.755 -14.691 -4.024 1.00 86.06 110 VAL A CA 1
ATOM 850 C C . VAL A 1 110 ? 6.656 -14.467 -5.235 1.00 86.06 110 VAL A C 1
ATOM 852 O O . VAL A 1 110 ? 6.483 -15.139 -6.249 1.00 86.06 110 VAL A O 1
ATOM 855 N N . ASP A 1 111 ? 7.666 -13.607 -5.110 1.00 83.19 111 ASP A N 1
ATOM 856 C CA . ASP A 1 111 ? 8.614 -13.310 -6.192 1.00 83.19 111 ASP A CA 1
ATOM 857 C C . ASP A 1 111 ? 9.494 -14.512 -6.583 1.00 83.19 111 ASP A C 1
ATOM 859 O O . ASP A 1 111 ? 10.069 -14.538 -7.670 1.00 83.19 111 ASP A O 1
ATOM 863 N N . ARG A 1 112 ? 9.590 -15.533 -5.720 1.00 87.75 112 ARG A N 1
ATOM 864 C CA . ARG A 1 112 ? 10.317 -16.782 -6.004 1.00 87.75 112 ARG A CA 1
ATOM 865 C C . ARG A 1 112 ? 9.476 -17.827 -6.735 1.00 87.75 112 ARG A C 1
ATOM 867 O O . ARG A 1 112 ? 10.009 -18.873 -7.102 1.00 87.75 112 ARG A O 1
ATOM 874 N N . LEU A 1 113 ? 8.178 -17.592 -6.924 1.00 87.44 113 LEU A N 1
ATOM 875 C CA . LEU A 1 113 ? 7.318 -18.541 -7.623 1.00 87.44 113 LEU A CA 1
ATOM 876 C C . LEU A 1 113 ? 7.638 -18.561 -9.127 1.00 87.44 113 LEU A C 1
ATOM 878 O O . LEU A 1 113 ? 7.854 -17.507 -9.730 1.00 87.44 113 LEU A O 1
ATOM 882 N N . PRO A 1 114 ? 7.635 -19.742 -9.768 1.00 86.19 114 PRO A N 1
ATOM 883 C CA . PRO A 1 114 ? 7.900 -19.845 -11.195 1.00 86.19 114 PRO A CA 1
ATOM 884 C C . PRO A 1 114 ? 6.799 -19.175 -12.032 1.00 86.19 114 PRO A C 1
ATOM 886 O O . PRO A 1 114 ? 5.627 -19.090 -11.644 1.00 86.19 114 PRO A O 1
ATOM 889 N N . SER A 1 115 ? 7.186 -18.709 -13.219 1.00 78.56 115 SER A N 1
ATOM 890 C CA . SER A 1 115 ? 6.255 -18.241 -14.251 1.00 78.56 115 SER A CA 1
ATOM 891 C C . SER A 1 115 ? 5.302 -19.375 -14.672 1.00 78.56 115 SER A C 1
ATOM 893 O O . SER A 1 115 ? 5.745 -20.524 -14.742 1.00 78.56 115 SER A O 1
ATOM 895 N N . PRO A 1 116 ? 4.012 -19.098 -14.961 1.00 77.94 116 PRO A N 1
ATOM 896 C CA . PRO A 1 116 ? 3.368 -17.776 -15.040 1.00 77.94 116 PRO A CA 1
ATOM 897 C C . PRO A 1 116 ? 2.831 -17.244 -13.701 1.00 77.94 116 PRO A C 1
ATOM 899 O O . PRO A 1 116 ? 2.548 -16.051 -13.582 1.00 77.94 116 PRO A O 1
ATOM 902 N N . PHE A 1 117 ? 2.711 -18.098 -12.682 1.00 81.88 117 PHE A N 1
ATOM 903 C CA . PHE A 1 117 ? 2.074 -17.749 -11.409 1.00 81.88 117 PHE A CA 1
ATOM 904 C C . PHE A 1 117 ? 2.827 -16.658 -10.645 1.00 81.88 117 PHE A C 1
ATOM 906 O O . PHE A 1 117 ? 2.190 -15.743 -10.129 1.00 81.88 117 PHE A O 1
ATOM 913 N N . GLY A 1 118 ? 4.163 -16.693 -10.631 1.00 80.69 118 GLY A N 1
ATOM 914 C CA . GLY A 1 118 ? 4.973 -15.662 -9.977 1.00 80.69 118 GLY A CA 1
ATOM 915 C C . GLY A 1 118 ? 4.778 -14.267 -10.571 1.00 80.69 118 GLY A C 1
ATOM 916 O O . GLY A 1 118 ? 4.698 -13.294 -9.830 1.00 80.69 118 GLY A O 1
ATOM 917 N N . ALA A 1 119 ? 4.598 -14.147 -11.890 1.00 75.31 119 ALA A N 1
ATOM 918 C CA . ALA A 1 119 ? 4.373 -12.853 -12.540 1.00 75.31 119 ALA A CA 1
ATOM 919 C C . ALA A 1 119 ? 2.978 -12.281 -12.228 1.00 75.31 119 ALA A C 1
ATOM 921 O O . ALA A 1 119 ? 2.837 -11.090 -11.953 1.00 75.31 119 ALA A O 1
ATOM 922 N N . ILE A 1 120 ? 1.950 -13.136 -12.222 1.00 81.88 120 ILE A N 1
ATOM 923 C CA . ILE A 1 120 ? 0.574 -12.738 -11.888 1.00 81.88 120 ILE A CA 1
ATOM 924 C C . ILE A 1 120 ? 0.483 -12.341 -10.414 1.00 81.88 120 ILE A C 1
ATOM 926 O O . ILE A 1 120 ? -0.078 -11.297 -10.076 1.00 81.88 120 ILE A O 1
ATOM 930 N N . LEU A 1 121 ? 1.047 -13.170 -9.532 1.00 82.75 121 LEU A N 1
ATOM 931 C CA . LEU A 1 121 ? 0.985 -12.939 -8.099 1.00 82.75 121 LEU A CA 1
ATOM 932 C C . LEU A 1 121 ? 1.839 -11.742 -7.695 1.00 82.75 121 LEU A C 1
ATOM 934 O O . LEU A 1 121 ? 1.311 -10.886 -7.004 1.00 82.75 121 LEU A O 1
ATOM 938 N N . SER A 1 122 ? 3.083 -11.604 -8.162 1.00 79.94 122 SER A N 1
ATOM 939 C CA . SER A 1 122 ? 3.925 -10.440 -7.820 1.00 79.94 122 SER A CA 1
ATOM 940 C C . SER A 1 122 ? 3.289 -9.116 -8.260 1.00 79.94 122 SER A C 1
ATOM 942 O O . SER A 1 122 ? 3.260 -8.158 -7.488 1.00 79.94 122 SER A O 1
ATOM 944 N N . GLY A 1 123 ? 2.676 -9.070 -9.450 1.00 78.12 123 GLY A N 1
ATOM 945 C CA . GLY A 1 123 ? 1.960 -7.887 -9.935 1.00 78.12 123 GLY A CA 1
ATOM 946 C C . GLY A 1 123 ? 0.676 -7.561 -9.159 1.00 78.12 123 GLY A C 1
ATOM 947 O O . GLY A 1 123 ? 0.304 -6.392 -9.054 1.00 78.12 123 GLY A O 1
ATOM 948 N N . GLY A 1 124 ? -0.003 -8.575 -8.610 1.00 85.38 124 GLY A N 1
ATOM 949 C CA . GLY A 1 124 ? -1.285 -8.440 -7.909 1.00 85.38 124 GLY A CA 1
ATOM 950 C C . GLY A 1 124 ? -1.218 -8.526 -6.380 1.00 85.38 124 GLY A C 1
ATOM 951 O O . GLY A 1 124 ? -2.238 -8.317 -5.721 1.00 85.38 124 GLY A O 1
ATOM 952 N N . PHE A 1 125 ? -0.057 -8.830 -5.793 1.00 90.25 125 PHE A N 1
ATOM 953 C CA . PHE A 1 125 ? 0.047 -9.258 -4.394 1.00 90.25 125 PHE A CA 1
ATOM 954 C C . PHE A 1 125 ? -0.408 -8.190 -3.397 1.00 90.25 125 PHE A C 1
ATOM 956 O O . PHE A 1 125 ? -1.126 -8.487 -2.439 1.00 90.25 125 PHE A O 1
ATOM 963 N N . THR A 1 126 ? -0.047 -6.931 -3.645 1.00 88.81 126 THR A N 1
ATOM 964 C CA . THR A 1 126 ? -0.484 -5.797 -2.820 1.00 88.81 126 THR A CA 1
ATOM 965 C C . THR A 1 126 ? -2.004 -5.670 -2.815 1.00 88.81 126 THR A C 1
ATOM 967 O O . THR A 1 126 ? -2.614 -5.527 -1.756 1.00 88.81 126 THR A O 1
ATOM 970 N N . ASN A 1 127 ? -2.634 -5.798 -3.983 1.00 89.62 127 ASN A N 1
ATOM 971 C CA . ASN A 1 127 ? -4.087 -5.721 -4.112 1.00 89.62 127 ASN A CA 1
ATOM 972 C C . ASN A 1 127 ? -4.769 -6.903 -3.421 1.00 89.62 127 ASN A C 1
ATOM 974 O O . ASN A 1 127 ? -5.744 -6.711 -2.698 1.00 89.62 127 ASN A O 1
ATOM 978 N N . LEU A 1 128 ? -4.220 -8.112 -3.573 1.00 91.56 128 LEU A N 1
ATOM 979 C CA . LEU A 1 128 ? -4.718 -9.299 -2.883 1.00 91.56 128 LEU A CA 1
ATOM 980 C C . LEU A 1 128 ? -4.615 -9.143 -1.359 1.00 91.56 128 LEU A C 1
ATOM 982 O O . LEU A 1 128 ? -5.562 -9.459 -0.645 1.00 91.56 128 LEU A O 1
ATOM 986 N N . SER A 1 129 ? -3.518 -8.574 -0.859 1.00 93.75 129 SER A N 1
ATOM 987 C CA . SER A 1 129 ? -3.333 -8.287 0.568 1.00 93.75 129 SER A CA 1
ATOM 988 C C . SER A 1 129 ? -4.386 -7.308 1.102 1.00 93.75 129 SER A C 1
ATOM 990 O O . SER A 1 129 ? -4.958 -7.525 2.171 1.00 93.75 129 SER A O 1
ATOM 992 N N . ILE A 1 130 ? -4.695 -6.252 0.338 1.00 92.25 130 ILE A N 1
ATOM 993 C CA . ILE A 1 130 ? -5.759 -5.286 0.661 1.00 92.25 130 ILE A CA 1
ATOM 994 C C . ILE A 1 130 ? -7.151 -5.931 0.587 1.00 92.25 130 ILE A C 1
ATOM 996 O O . ILE A 1 130 ? -8.026 -5.590 1.387 1.00 92.25 130 ILE A O 1
ATOM 1000 N N . ALA A 1 131 ? -7.372 -6.869 -0.334 1.00 93.94 131 ALA A N 1
ATOM 1001 C CA . ALA A 1 131 ? -8.624 -7.613 -0.430 1.00 93.94 131 ALA A CA 1
ATOM 1002 C C . ALA A 1 131 ? -8.817 -8.555 0.773 1.00 93.94 131 ALA A C 1
ATOM 1004 O O . ALA A 1 131 ? -9.890 -8.554 1.374 1.00 93.94 131 ALA A O 1
ATOM 1005 N N . VAL A 1 132 ? -7.773 -9.290 1.181 1.00 95.06 132 VAL A N 1
ATOM 1006 C CA . VAL A 1 132 ? -7.784 -10.222 2.328 1.00 95.06 132 VAL A CA 1
ATOM 1007 C C . VAL A 1 132 ? -8.095 -9.499 3.642 1.00 95.06 132 VAL A C 1
ATOM 1009 O O . VAL A 1 132 ? -9.143 -9.752 4.231 1.00 95.06 132 VAL A O 1
ATOM 1012 N N . PHE A 1 133 ? -7.252 -8.542 4.053 1.00 94.56 133 PHE A N 1
ATOM 1013 C CA . PHE A 1 133 ? -7.742 -7.181 4.225 1.00 94.56 133 PHE A CA 1
ATOM 1014 C C . PHE A 1 133 ? -9.215 -6.965 4.597 1.00 94.56 133 PHE A C 1
ATOM 1016 O O . PHE A 1 133 ? -9.719 -7.168 5.709 1.00 94.56 133 PHE A O 1
ATOM 1023 N N . PHE A 1 134 ? -9.886 -6.441 3.581 1.00 92.69 134 PHE A N 1
ATOM 1024 C CA . PHE A 1 134 ? -11.266 -6.027 3.596 1.00 92.69 134 PHE A CA 1
ATOM 1025 C C . PHE A 1 134 ? -12.220 -7.173 3.942 1.00 92.69 134 PHE A C 1
ATOM 1027 O O . PHE A 1 134 ? -13.140 -6.962 4.728 1.00 92.69 134 PHE A O 1
ATOM 1034 N N . VAL A 1 135 ? -11.976 -8.387 3.437 1.00 94.81 135 VAL A N 1
ATOM 1035 C CA . VAL A 1 135 ? -12.782 -9.575 3.759 1.00 94.81 135 VAL A CA 1
ATOM 1036 C C . VAL A 1 135 ? -12.746 -9.858 5.260 1.00 94.81 135 VAL A C 1
ATOM 1038 O O . VAL A 1 135 ? -13.799 -9.928 5.892 1.00 94.81 135 VAL A O 1
ATOM 1041 N N . VAL A 1 136 ? -11.558 -9.931 5.867 1.00 94.56 136 VAL A N 1
ATOM 1042 C CA . VAL A 1 136 ? -11.407 -10.139 7.318 1.00 94.56 136 VAL A CA 1
ATOM 1043 C C . VAL A 1 136 ? -12.061 -9.006 8.104 1.00 94.56 136 VAL A C 1
ATOM 1045 O O . VAL A 1 136 ? -12.757 -9.251 9.092 1.00 94.56 136 VAL A O 1
ATOM 1048 N N . SER A 1 137 ? -11.898 -7.760 7.653 1.00 92.06 137 SER A N 1
ATOM 1049 C CA . SER A 1 137 ? -12.549 -6.605 8.271 1.00 92.06 137 SER A CA 1
ATOM 1050 C C . SER A 1 137 ? -14.073 -6.733 8.267 1.00 92.06 137 SER A C 1
ATOM 1052 O O . SER A 1 137 ? -14.703 -6.438 9.281 1.00 92.06 137 SER A O 1
ATOM 1054 N N . VAL A 1 138 ? -14.677 -7.131 7.146 1.00 91.38 138 VAL A N 1
ATOM 1055 C CA . VAL A 1 138 ? -16.129 -7.316 7.036 1.00 91.38 138 VAL A CA 1
ATOM 1056 C C . VAL A 1 138 ? -16.571 -8.445 7.960 1.00 91.38 138 VAL A C 1
ATOM 1058 O O . VAL A 1 138 ? -17.383 -8.204 8.848 1.00 91.38 138 VAL A O 1
ATOM 1061 N N . LEU A 1 139 ? -15.967 -9.629 7.846 1.00 92.38 139 LEU A N 1
ATOM 1062 C CA . LEU A 1 139 ? -16.335 -10.803 8.646 1.00 92.38 139 LEU A CA 1
ATOM 1063 C C . LEU A 1 139 ? -16.270 -10.548 10.159 1.00 92.38 139 LEU A C 1
ATOM 1065 O O . LEU A 1 139 ? -17.086 -11.073 10.909 1.00 92.38 139 LEU A O 1
ATOM 1069 N N . THR A 1 140 ? -15.327 -9.721 10.613 1.00 91.38 140 THR A N 1
ATOM 1070 C CA . THR A 1 140 ? -15.126 -9.456 12.046 1.00 91.38 140 THR A CA 1
ATOM 1071 C C . THR A 1 140 ? -15.939 -8.292 12.605 1.00 91.38 140 THR A C 1
ATOM 1073 O O . THR A 1 140 ? -16.083 -8.211 13.821 1.00 91.38 140 THR A O 1
ATOM 1076 N N . THR A 1 141 ? -16.465 -7.388 11.768 1.00 86.31 141 THR A N 1
ATOM 1077 C CA . THR A 1 141 ? -17.145 -6.161 12.246 1.00 86.31 141 THR A CA 1
ATOM 1078 C C . THR A 1 141 ? -18.559 -5.951 11.705 1.00 86.31 141 THR A C 1
ATOM 1080 O O . THR A 1 141 ? -19.245 -5.027 12.142 1.00 86.31 141 THR A O 1
ATOM 1083 N N . TRP A 1 142 ? -19.038 -6.814 10.802 1.00 80.75 142 TRP A N 1
ATOM 1084 C CA . TRP A 1 142 ? -20.369 -6.705 10.192 1.00 80.75 142 TRP A CA 1
ATOM 1085 C C . TRP A 1 142 ? -21.512 -6.744 11.222 1.00 80.75 142 TRP A C 1
ATOM 1087 O O . TRP A 1 142 ? -22.390 -5.883 11.196 1.00 80.75 142 TRP A O 1
ATOM 1097 N N . ASN A 1 143 ? -21.462 -7.665 12.192 1.00 66.56 143 ASN A N 1
ATOM 1098 C CA . ASN A 1 143 ? -22.545 -7.855 13.173 1.00 66.56 143 ASN A CA 1
ATOM 1099 C C . ASN A 1 143 ? -22.435 -6.985 14.435 1.00 66.56 143 ASN A C 1
ATOM 1101 O O . ASN A 1 143 ? -23.418 -6.807 15.148 1.00 66.56 143 ASN A O 1
ATOM 1105 N N . THR A 1 144 ? -21.285 -6.362 14.702 1.00 58.03 144 THR A N 1
ATOM 1106 C CA . THR A 1 144 ? -21.090 -5.529 15.906 1.00 58.03 144 THR A CA 1
ATOM 1107 C C . THR A 1 144 ? -21.884 -4.213 15.852 1.00 58.03 144 THR A C 1
ATOM 1109 O O . THR A 1 144 ? -22.056 -3.535 16.861 1.00 58.03 144 THR A O 1
ATOM 1112 N N . SER A 1 145 ? -22.413 -3.849 14.678 1.00 50.38 145 SER A N 1
ATOM 1113 C CA . SER A 1 145 ? -23.271 -2.668 14.488 1.00 50.38 145 SER A CA 1
ATOM 1114 C C . SER A 1 145 ? -24.715 -2.856 14.989 1.00 50.38 145 SER A C 1
ATOM 1116 O O . SER A 1 145 ? -25.441 -1.864 15.101 1.00 50.38 145 SER A O 1
ATOM 1118 N N . GLY A 1 146 ? -25.135 -4.100 15.261 1.00 47.62 146 GLY A N 1
ATOM 1119 C CA . GLY A 1 146 ? -26.458 -4.434 15.804 1.00 47.62 146 GLY A CA 1
ATOM 1120 C C . GLY A 1 146 ? -26.529 -4.295 17.327 1.00 47.62 146 GLY A C 1
ATOM 1121 O O . GLY A 1 146 ? -27.415 -3.615 17.838 1.00 47.62 146 GLY A O 1
ATOM 1122 N N . ASP A 1 147 ? -25.542 -4.833 18.046 1.00 49.12 147 ASP A N 1
ATOM 1123 C CA . ASP A 1 147 ? -25.554 -4.872 19.519 1.00 49.12 147 ASP A CA 1
ATOM 1124 C C . ASP A 1 147 ? -25.433 -3.494 20.185 1.00 49.12 147 ASP A C 1
ATOM 1126 O O . ASP A 1 147 ? -26.026 -3.248 21.233 1.00 49.12 147 ASP A O 1
ATOM 1130 N N . VAL A 1 148 ? -24.743 -2.536 19.558 1.00 49.91 148 VAL A N 1
ATOM 1131 C CA . VAL A 1 148 ? -24.626 -1.169 20.107 1.00 49.91 148 VAL A CA 1
ATOM 1132 C C . VAL A 1 148 ? -25.959 -0.403 20.039 1.00 49.91 148 VAL A C 1
ATOM 1134 O O . VAL A 1 148 ? -26.163 0.543 20.799 1.00 49.91 148 VAL A O 1
ATOM 1137 N N . ARG A 1 149 ? -26.897 -0.809 19.169 1.00 45.34 149 ARG A N 1
ATOM 1138 C CA . ARG A 1 149 ? -28.256 -0.239 19.130 1.00 45.34 149 ARG A CA 1
ATOM 1139 C C . ARG A 1 149 ? -29.221 -0.899 20.119 1.00 45.34 149 ARG A C 1
ATOM 1141 O O . ARG A 1 149 ? -30.215 -0.267 20.453 1.00 45.34 149 ARG A O 1
ATOM 1148 N N . GLY A 1 150 ? -28.917 -2.100 20.616 1.00 39.91 150 GLY A N 1
ATOM 1149 C CA . GLY A 1 150 ? -29.731 -2.810 21.612 1.00 39.91 150 GLY A CA 1
ATOM 1150 C C . GLY A 1 150 ? -29.461 -2.414 23.069 1.00 39.91 150 GLY A C 1
ATOM 1151 O O . GLY A 1 150 ? -30.248 -2.747 23.941 1.00 39.91 150 GLY A O 1
ATOM 1152 N N . GLN A 1 151 ? -28.377 -1.681 23.349 1.00 41.62 151 GLN A N 1
ATOM 1153 C CA . GLN A 1 151 ? -28.032 -1.209 24.703 1.00 41.62 151 GLN A CA 1
ATOM 1154 C C . GLN A 1 151 ? -28.405 0.263 24.962 1.00 41.62 151 GLN A C 1
ATOM 1156 O O . GLN A 1 151 ? -27.923 0.875 25.913 1.00 41.62 151 GLN A O 1
ATOM 1161 N N . ARG A 1 152 ? -29.237 0.857 24.097 1.00 44.34 152 ARG A N 1
ATOM 1162 C CA . ARG A 1 152 ? -29.785 2.219 24.248 1.00 44.34 152 ARG A CA 1
ATOM 1163 C C . ARG A 1 152 ? -31.322 2.245 24.280 1.00 44.34 152 ARG A C 1
ATOM 1165 O O . ARG A 1 152 ? -31.908 3.234 23.845 1.00 44.34 152 ARG A O 1
ATOM 1172 N N . SER A 1 153 ? -31.958 1.176 24.757 1.00 37.88 153 SER A N 1
ATOM 1173 C CA . SER A 1 153 ? -33.387 1.162 25.105 1.00 37.88 153 SER A CA 1
ATOM 1174 C C . SER A 1 153 ? -33.561 1.105 26.612 1.00 37.88 153 SER A C 1
ATOM 1176 O O . SER A 1 153 ? -32.963 0.170 27.194 1.00 37.88 153 SER A O 1
#

Radius of gyration: 19.39 Å; chains: 1; bounding box: 53×32×53 Å

pLDDT: mean 88.76, std 12.37, range [37.88, 97.06]

Sequence (153 aa):
MYRNVRPSYIVLGRLMFALFAVLMVAGSAVHTLWTARGLAIKYCYGQSAPCADLLEAVKSYWNLAYNLGAVPGYLAALLLLGLVLFGKTYYPRWTVLANPAILLLLSPLVDRLPSPFGAILSGGFTNLSIAVFFVVSVLTTWNTSGDVRGQRS

Secondary structure (DSSP, 8-state):
-GGGB-GGGHHHHHHHHHHHHHHHHHHHHHHHHHHHHHHHHHHHTT--TTHHHHHHHHHHHHHHHHHHHHHHHHHHHHHHHHHHHTT-BSS-GGGGGG-HHHHGGGHHHHTTSPTTHHHHHHHHHHHHHHHHHHHHHHHHHSTHHHHHHHT--